Protein AF-A0A1Y2ZX49-F1 (afdb_monomer)

Nearest PDB structures (foldseek):
  2elh-assembly1_A  TM=6.042E-01  e=4.543E-01  Drosophila melanogaster
  5ydw-assembly1_A-2  TM=4.722E-01  e=4.212E+00  Salmonella enterica subsp. enterica serovar Typhimurium
  7dgl-assembly1_B  TM=1.764E-01  e=8.673E+00  Equus caballus

Radius of gyration: 41.73 Å; Cα contacts (8 Å, |Δi|>4): 62; chains: 1; bounding box: 63×35×125 Å

Secondary structure (DSSP, 8-state):
----------HH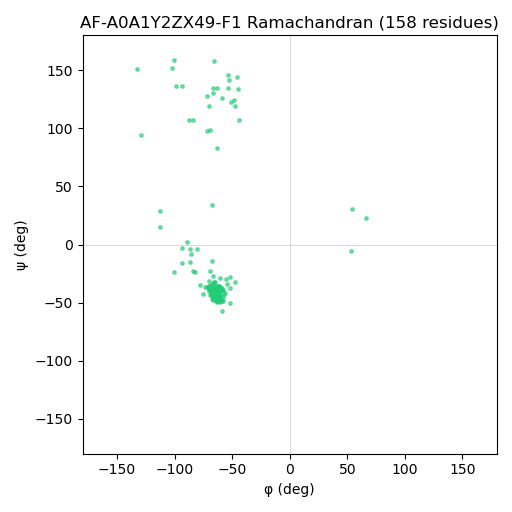HHHHHHHHHHHHS-HHHHHHHTT--HHHHHHHHHHHHSPPPP-TT---HHHHHHHHHHHHHHHHHHHHHHHHHHHHHHHHHHHHHHHTS-HHHHHHHHHHHTTTS-HHHHHHHTT--HHHHHHHHHHHHHHHHHHHHHHHHHHHHH--

Structure (mmCIF, N/CA/C/O backbone):
data_AF-A0A1Y2ZX49-F1
#
_entry.id   AF-A0A1Y2ZX49-F1
#
loop_
_atom_site.group_PDB
_atom_site.id
_atom_site.type_symbol
_atom_site.label_atom_id
_atom_site.label_alt_id
_atom_site.label_comp_id
_atom_site.label_asym_id
_atom_site.label_entity_id
_atom_site.label_seq_id
_atom_site.pdbx_PDB_ins_code
_atom_site.Cartn_x
_atom_site.Cartn_y
_atom_site.Cartn_z
_atom_site.occupancy
_atom_site.B_iso_or_equiv
_atom_site.auth_seq_id
_atom_site.auth_comp_id
_atom_site.auth_asym_id
_atom_site.auth_atom_id
_atom_site.pdbx_PDB_model_num
ATOM 1 N N . MET A 1 1 ? -30.122 0.545 70.720 1.00 32.94 1 MET A N 1
ATOM 2 C CA . MET A 1 1 ? -30.039 0.090 69.314 1.00 32.94 1 MET A CA 1
ATOM 3 C C . MET A 1 1 ? -28.767 -0.732 69.154 1.00 32.94 1 MET A C 1
ATOM 5 O O . MET A 1 1 ? -27.686 -0.174 69.273 1.00 32.94 1 MET A O 1
ATOM 9 N N . THR A 1 2 ? -28.864 -2.052 68.990 1.00 40.06 2 THR A N 1
ATOM 10 C CA . THR A 1 2 ? -27.692 -2.929 68.837 1.00 40.06 2 THR A CA 1
ATOM 11 C C . THR A 1 2 ? -27.241 -2.936 67.377 1.00 40.06 2 THR A C 1
ATOM 13 O O . THR A 1 2 ? -27.898 -3.506 66.507 1.00 40.06 2 THR A O 1
ATOM 16 N N . ILE A 1 3 ? -26.119 -2.273 67.089 1.00 47.00 3 ILE A N 1
ATOM 17 C CA . ILE A 1 3 ? -25.476 -2.317 65.772 1.00 47.00 3 ILE A CA 1
ATOM 18 C C . ILE A 1 3 ? -24.860 -3.711 65.630 1.00 47.00 3 ILE A C 1
ATOM 20 O O . ILE A 1 3 ? -23.795 -3.993 66.174 1.00 47.00 3 ILE A O 1
ATOM 24 N N . GLN A 1 4 ? -25.563 -4.624 64.958 1.00 54.53 4 GLN A N 1
ATOM 25 C CA . GLN A 1 4 ? -25.020 -5.949 64.688 1.00 54.53 4 GLN A CA 1
ATOM 26 C C . GLN A 1 4 ? -23.895 -5.853 63.657 1.00 54.53 4 GLN A C 1
ATOM 28 O O . GLN A 1 4 ? -24.111 -5.429 62.520 1.00 54.53 4 GLN A O 1
ATOM 33 N N . ALA A 1 5 ? -22.698 -6.265 64.073 1.00 52.62 5 ALA A N 1
ATOM 34 C CA . ALA A 1 5 ? -21.525 -6.365 63.222 1.00 52.62 5 ALA A CA 1
ATOM 35 C C . ALA A 1 5 ? -21.830 -7.209 61.973 1.00 52.62 5 ALA A C 1
ATOM 37 O O . ALA A 1 5 ? -22.450 -8.273 62.044 1.00 52.62 5 ALA A O 1
ATOM 38 N N . LYS A 1 6 ? -21.400 -6.716 60.808 1.00 60.12 6 LYS A N 1
ATOM 39 C CA . LYS A 1 6 ? -21.610 -7.371 59.516 1.00 60.12 6 LYS A CA 1
ATOM 40 C C . LYS A 1 6 ? -20.762 -8.644 59.456 1.00 60.12 6 LYS A C 1
ATOM 42 O O . LYS A 1 6 ? -19.566 -8.577 59.181 1.00 60.12 6 LYS A O 1
ATOM 47 N N . GLN A 1 7 ? -21.383 -9.791 59.721 1.00 68.38 7 GLN A N 1
ATOM 48 C CA . GLN A 1 7 ? -20.743 -11.100 59.596 1.00 68.38 7 GLN A CA 1
ATOM 49 C C . GLN A 1 7 ? -20.259 -11.306 58.153 1.00 68.38 7 GLN A C 1
ATOM 51 O O . GLN A 1 7 ? -21.013 -11.118 57.191 1.00 68.38 7 GLN A O 1
ATOM 56 N N . LYS A 1 8 ? -18.972 -11.633 57.994 1.00 72.56 8 LYS A N 1
ATOM 57 C CA . LYS A 1 8 ? -18.363 -11.924 56.692 1.00 72.56 8 LYS A CA 1
ATOM 58 C C . LYS A 1 8 ? -18.563 -13.406 56.386 1.00 72.56 8 LYS A C 1
ATOM 60 O O . LYS A 1 8 ? -17.905 -14.252 56.974 1.00 72.56 8 LYS A O 1
ATOM 65 N N . TYR A 1 9 ? -19.460 -13.700 55.452 1.00 79.69 9 TYR A N 1
ATOM 66 C CA . TYR A 1 9 ? -19.691 -15.055 54.947 1.00 79.69 9 TYR A CA 1
ATOM 67 C C . TYR A 1 9 ? -18.848 -15.312 53.692 1.00 79.69 9 TYR A C 1
ATOM 69 O O . TYR A 1 9 ? -18.796 -14.447 52.808 1.00 79.69 9 TYR A O 1
ATOM 77 N N . THR A 1 10 ? -18.220 -16.488 53.606 1.00 84.75 10 THR A N 1
ATOM 78 C CA . THR A 1 10 ? -17.461 -16.941 52.428 1.00 84.75 10 THR A CA 1
ATOM 79 C C . THR A 1 10 ? -18.385 -17.153 51.223 1.00 84.75 10 THR A C 1
ATOM 81 O O . THR A 1 10 ? -19.599 -17.301 51.375 1.00 84.75 10 THR A O 1
ATOM 84 N N . ALA A 1 11 ? -17.828 -17.120 50.009 1.00 80.94 11 ALA A N 1
ATOM 85 C CA . ALA A 1 11 ? -18.605 -17.305 48.780 1.00 80.94 11 ALA A CA 1
ATOM 86 C C . ALA A 1 11 ? -19.234 -18.708 48.708 1.00 80.94 11 ALA A C 1
ATOM 88 O O . ALA A 1 11 ? -20.435 -18.821 48.478 1.00 80.94 11 ALA A O 1
ATOM 89 N N . GLU A 1 12 ? -18.455 -19.743 49.031 1.00 81.19 12 GLU A N 1
ATOM 90 C CA . GLU A 1 12 ? -18.907 -21.142 49.075 1.00 81.19 12 GLU A CA 1
ATOM 91 C C . GLU A 1 12 ? -20.067 -21.349 50.058 1.00 81.19 12 GLU A C 1
ATOM 93 O O . GLU A 1 12 ? -21.032 -22.056 49.772 1.00 81.19 12 GLU A O 1
ATOM 98 N N . PHE A 1 13 ? -20.022 -20.685 51.218 1.00 83.44 13 PHE A N 1
ATOM 99 C CA . PHE A 1 13 ? -21.092 -20.778 52.207 1.00 83.44 13 PHE A CA 1
ATOM 100 C C . PHE A 1 13 ? -22.402 -20.161 51.703 1.00 83.44 13 PHE A C 1
ATOM 102 O O . PHE A 1 13 ? -23.474 -20.714 51.940 1.00 83.44 13 PHE A O 1
ATOM 109 N N . LYS A 1 14 ? -22.331 -19.033 50.984 1.00 84.56 14 LYS A N 1
ATOM 110 C CA . LYS A 1 14 ? -23.516 -18.393 50.391 1.00 84.56 14 LYS A CA 1
ATOM 111 C C . LYS A 1 14 ? -24.147 -19.273 49.319 1.00 84.56 14 LYS A C 1
ATOM 113 O O . LYS A 1 14 ? -25.364 -19.414 49.308 1.00 84.56 14 LYS A O 1
ATOM 118 N N . GLU A 1 15 ? -23.332 -19.879 48.461 1.00 83.25 15 GLU A N 1
ATOM 119 C CA . GLU A 1 15 ? -23.802 -20.769 47.399 1.00 83.25 15 GLU A CA 1
ATOM 120 C C . GLU A 1 15 ? -24.477 -22.023 47.969 1.00 83.25 15 GLU A C 1
ATOM 122 O O . GLU A 1 15 ? -25.614 -22.332 47.610 1.00 83.25 15 GLU A O 1
ATOM 127 N N . ASN A 1 16 ? -23.844 -22.675 48.948 1.00 84.56 16 ASN A N 1
ATOM 128 C CA . ASN A 1 16 ? -24.422 -23.829 49.636 1.00 84.56 16 ASN A CA 1
ATOM 129 C C . ASN A 1 16 ? -25.722 -23.478 50.379 1.00 84.56 16 ASN A C 1
ATOM 131 O O . ASN A 1 16 ? -26.685 -24.246 50.343 1.00 84.56 16 ASN A O 1
ATOM 135 N N . ALA A 1 17 ? -25.783 -22.309 51.024 1.00 85.50 17 ALA A N 1
ATOM 136 C CA . ALA A 1 17 ? -26.986 -21.842 51.708 1.00 85.50 17 ALA A CA 1
ATOM 137 C C . ALA A 1 17 ? -28.143 -21.570 50.731 1.00 85.50 17 ALA A C 1
ATOM 139 O O . ALA A 1 17 ? -29.280 -21.948 51.011 1.00 85.50 17 ALA A O 1
ATOM 140 N N . VAL A 1 18 ? -27.862 -20.958 49.574 1.00 84.75 18 VAL A N 1
ATOM 141 C CA . VAL A 1 18 ? -28.858 -20.712 48.517 1.00 84.75 18 VAL A CA 1
ATOM 142 C C . VAL A 1 18 ? -29.342 -22.023 47.897 1.00 84.75 18 VAL A C 1
ATOM 144 O O . VAL A 1 18 ? -30.547 -22.201 47.728 1.00 84.75 18 VAL A O 1
ATOM 147 N N . LYS A 1 19 ? -28.437 -22.968 47.616 1.00 86.19 19 LYS A N 1
ATOM 148 C CA . LYS A 1 19 ? -28.793 -24.292 47.088 1.00 86.19 19 LYS A CA 1
ATOM 149 C C . LYS A 1 19 ? -29.744 -25.030 48.032 1.00 86.19 19 LYS A C 1
ATOM 151 O O . LYS A 1 19 ? -30.815 -25.462 47.616 1.00 86.19 19 LYS A O 1
ATOM 156 N N . ARG A 1 20 ? -29.407 -25.072 49.324 1.00 84.06 20 ARG A N 1
ATOM 157 C CA . ARG A 1 20 ? -30.238 -25.713 50.351 1.00 84.06 20 ARG A CA 1
ATOM 158 C C . ARG A 1 20 ? -31.585 -25.010 50.551 1.00 84.06 20 ARG A C 1
ATOM 160 O O . ARG A 1 20 ? -32.572 -25.675 50.845 1.00 84.06 20 ARG A O 1
ATOM 167 N N . ALA A 1 21 ? -31.642 -23.688 50.378 1.00 84.69 21 ALA A N 1
ATOM 168 C CA . ALA A 1 21 ? -32.892 -22.928 50.434 1.00 84.69 21 ALA A CA 1
ATOM 169 C C . ALA A 1 21 ? -33.814 -23.212 49.233 1.00 84.69 21 ALA A C 1
ATOM 171 O O . ALA A 1 21 ? -35.030 -23.268 49.404 1.00 84.69 21 ALA A O 1
ATOM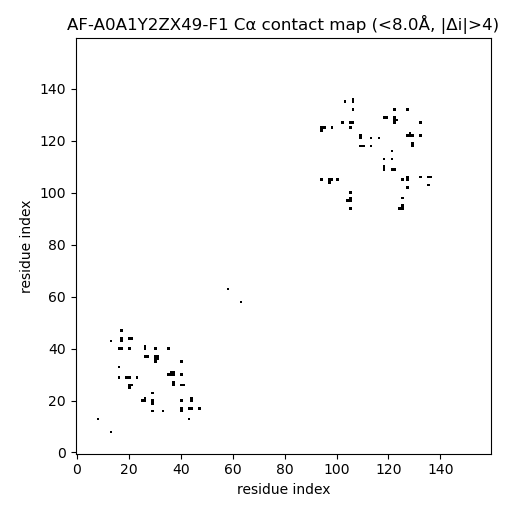 172 N N . ASN A 1 22 ? -33.247 -23.426 48.040 1.00 81.69 22 ASN A N 1
ATOM 173 C CA . ASN A 1 22 ? -34.008 -23.835 46.857 1.00 81.69 22 ASN A CA 1
ATOM 174 C C . ASN A 1 22 ? -34.538 -25.273 46.986 1.00 81.69 22 ASN A C 1
ATOM 176 O O . ASN A 1 22 ? -35.667 -25.543 46.591 1.00 81.69 22 ASN A O 1
ATOM 180 N N . GLU A 1 23 ? -33.758 -26.183 47.575 1.00 82.69 23 GLU A N 1
ATOM 181 C CA . GLU A 1 23 ? -34.168 -27.575 47.815 1.00 82.69 23 GLU A CA 1
ATOM 182 C C . GLU A 1 23 ? -35.262 -27.694 48.892 1.00 82.69 23 GLU A C 1
ATOM 184 O O . GLU A 1 23 ? -36.168 -28.517 48.775 1.00 82.69 23 GLU A O 1
ATOM 189 N N . SER A 1 24 ? -35.211 -26.869 49.944 1.00 75.94 24 SER A N 1
ATOM 190 C CA . SER A 1 24 ? -36.115 -26.985 51.096 1.00 75.94 24 SER A CA 1
ATOM 191 C C . SER A 1 24 ? -37.462 -26.270 50.931 1.00 75.94 24 SER A C 1
ATOM 193 O O . SER A 1 24 ? -38.322 -26.416 51.802 1.00 75.94 24 SER A O 1
ATOM 195 N N . SER A 1 25 ? -37.652 -25.474 49.867 1.00 72.44 25 SER A N 1
ATOM 196 C CA . SER A 1 25 ? -38.820 -24.600 49.604 1.00 72.44 25 SER A CA 1
ATOM 197 C C . SER A 1 25 ? -39.197 -23.610 50.728 1.00 72.44 25 SER A C 1
ATOM 199 O O . SER A 1 25 ? -40.079 -22.773 50.544 1.00 72.44 25 SER A O 1
ATOM 201 N N . ASN A 1 26 ? -38.543 -23.664 51.894 1.00 80.44 26 ASN A N 1
ATOM 202 C CA . ASN A 1 26 ? -38.836 -22.859 53.074 1.00 80.44 26 ASN A CA 1
ATOM 203 C C . ASN A 1 26 ? -37.559 -22.180 53.587 1.00 80.44 26 ASN A C 1
ATOM 205 O O . ASN A 1 26 ? -36.800 -22.720 54.399 1.00 80.44 26 ASN A O 1
ATOM 209 N N . VAL A 1 27 ? -37.371 -20.943 53.130 1.00 81.00 27 VAL A N 1
ATOM 210 C CA . VAL A 1 27 ? -36.215 -20.092 53.441 1.00 81.00 27 VAL A CA 1
ATOM 211 C C . VAL A 1 27 ? -36.092 -19.820 54.947 1.00 81.00 27 VAL A C 1
ATOM 213 O O . VAL A 1 27 ? -34.985 -19.825 55.482 1.00 81.00 27 VAL A O 1
ATOM 216 N N . ALA A 1 28 ? -37.211 -19.660 55.661 1.00 79.44 28 ALA A N 1
ATOM 217 C CA . ALA A 1 28 ? -37.224 -19.385 57.098 1.00 79.44 28 ALA A CA 1
ATOM 218 C C . ALA A 1 28 ? -36.666 -20.555 57.921 1.00 79.44 28 A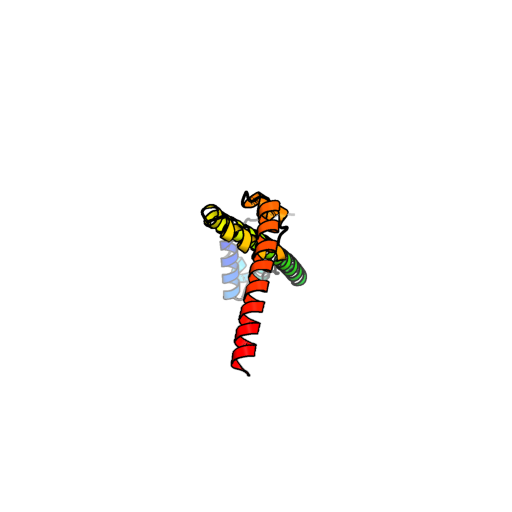LA A C 1
ATOM 220 O O . ALA A 1 28 ? -35.893 -20.358 58.863 1.00 79.44 28 ALA A O 1
ATOM 221 N N . LYS A 1 29 ? -37.033 -21.788 57.552 1.00 81.06 29 LYS A N 1
ATOM 222 C CA . LYS A 1 29 ? -36.550 -23.002 58.222 1.00 81.06 29 LYS A CA 1
ATOM 223 C C . LYS A 1 29 ? -35.053 -23.201 57.983 1.00 81.06 29 LYS A C 1
ATOM 225 O O . LYS A 1 29 ? -34.305 -23.393 58.938 1.00 81.06 29 LYS A O 1
ATOM 230 N N . THR A 1 30 ? -34.603 -23.065 56.736 1.00 82.19 30 THR A N 1
ATOM 231 C CA . THR A 1 30 ? -33.182 -23.197 56.381 1.00 82.19 30 THR A CA 1
ATOM 232 C C . THR A 1 30 ? -32.320 -22.102 57.010 1.00 82.19 30 THR A C 1
ATOM 234 O O . THR A 1 30 ? -31.214 -22.386 57.463 1.00 82.19 30 THR A O 1
ATOM 237 N N . ALA A 1 31 ? -32.826 -20.872 57.129 1.00 83.75 31 ALA A N 1
ATOM 238 C CA . ALA A 1 31 ? -32.122 -19.798 57.825 1.00 83.75 31 ALA A CA 1
ATOM 239 C C . ALA A 1 31 ? -31.898 -20.122 59.313 1.00 83.75 31 ALA A C 1
ATOM 241 O O . ALA A 1 31 ? -30.792 -19.930 59.817 1.00 83.75 31 ALA A O 1
ATOM 242 N N . ARG A 1 32 ? -32.908 -20.682 59.998 1.00 82.94 32 ARG A N 1
ATOM 243 C CA . ARG A 1 32 ? -32.789 -21.111 61.404 1.00 82.94 32 ARG A CA 1
ATOM 244 C C . ARG A 1 32 ? -31.810 -22.270 61.580 1.00 82.94 32 ARG A C 1
ATOM 246 O O . ARG A 1 32 ? -31.000 -22.218 62.497 1.00 82.94 32 ARG A O 1
ATOM 253 N N . GLU A 1 33 ? -31.848 -23.269 60.698 1.00 82.25 33 GLU A N 1
ATOM 254 C CA . GLU A 1 33 ? -30.907 -24.403 60.721 1.00 82.25 33 GLU A CA 1
ATOM 255 C C . GLU A 1 33 ? -29.451 -2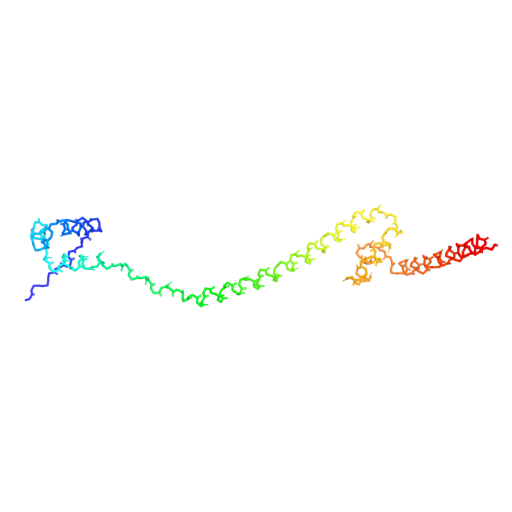3.961 60.522 1.00 82.25 33 GLU A C 1
ATOM 257 O O . GLU A 1 33 ? -28.545 -24.515 61.136 1.00 82.25 33 GLU A O 1
ATOM 262 N N . LEU A 1 34 ? -29.223 -22.945 59.686 1.00 81.81 34 LEU A N 1
ATOM 263 C CA . LEU A 1 34 ? -27.893 -22.395 59.412 1.00 81.81 34 LEU A CA 1
ATOM 264 C C . LEU A 1 34 ? -27.466 -21.302 60.410 1.00 81.81 34 LEU A C 1
ATOM 266 O O . LEU A 1 34 ? -26.352 -20.789 60.309 1.00 81.81 34 LEU A O 1
ATOM 270 N N . GLY A 1 35 ? -28.337 -20.909 61.347 1.00 81.00 35 GLY A N 1
ATOM 271 C CA . GLY A 1 35 ? -28.077 -19.821 62.298 1.00 81.00 35 GLY A CA 1
ATOM 272 C C . GLY A 1 35 ? -27.961 -18.433 61.650 1.00 81.00 35 GLY A C 1
ATOM 273 O O . GLY A 1 35 ? -27.339 -17.531 62.212 1.00 81.00 35 GLY A O 1
ATOM 274 N N . ILE A 1 36 ? -28.531 -18.245 60.456 1.00 83.56 36 ILE A N 1
ATOM 275 C CA . ILE A 1 36 ? -28.490 -16.990 59.694 1.00 83.56 36 ILE A CA 1
ATOM 276 C C . ILE A 1 36 ? -29.833 -16.271 59.845 1.00 83.56 36 ILE A C 1
ATOM 278 O O . ILE A 1 36 ? -30.887 -16.882 60.008 1.00 83.56 36 ILE A O 1
ATOM 282 N N . LYS A 1 37 ? -29.823 -14.942 59.745 1.00 83.44 37 LYS A N 1
ATOM 283 C CA . LYS A 1 37 ? -31.064 -14.174 59.622 1.00 83.44 37 LYS A CA 1
ATOM 284 C C . LYS A 1 37 ? -31.806 -14.523 58.336 1.00 83.44 37 LYS A C 1
ATOM 286 O O . LYS A 1 37 ? -31.224 -14.470 57.254 1.00 83.44 37 LYS A O 1
ATOM 291 N N . GLU A 1 38 ? -33.112 -14.729 58.453 1.00 82.69 38 GLU A N 1
ATOM 292 C CA . GLU A 1 38 ? -34.009 -15.001 57.326 1.00 82.69 38 GLU A CA 1
ATOM 293 C C . GLU A 1 38 ? -33.864 -13.959 56.206 1.00 82.69 38 GLU A C 1
ATOM 295 O O . GLU A 1 38 ? -33.537 -14.319 55.081 1.00 82.69 38 GLU A O 1
ATOM 300 N N . ASN A 1 39 ? -33.926 -12.662 56.537 1.00 82.06 39 ASN A N 1
ATOM 301 C CA . ASN A 1 39 ? -33.773 -11.566 55.567 1.00 82.06 39 ASN A CA 1
ATOM 302 C C . ASN A 1 39 ? -32.463 -11.621 54.759 1.00 82.06 39 ASN A C 1
ATOM 304 O O . ASN A 1 39 ? -32.407 -11.146 53.625 1.00 82.06 39 ASN A O 1
ATOM 308 N N . THR A 1 40 ? -31.389 -12.167 55.335 1.00 83.81 40 THR A N 1
ATOM 309 C CA . THR A 1 40 ? -30.099 -12.303 54.653 1.00 83.81 40 THR A CA 1
ATOM 310 C C . THR A 1 40 ? -30.134 -13.442 53.641 1.00 83.81 40 THR A C 1
ATOM 312 O O . THR A 1 40 ? -29.672 -13.254 52.516 1.00 83.81 40 THR A O 1
ATOM 315 N N . LEU A 1 41 ? -30.726 -14.581 54.012 1.00 84.44 41 LEU A N 1
ATOM 316 C CA . LEU A 1 41 ? -30.868 -15.725 53.117 1.00 84.44 41 LEU A CA 1
ATOM 317 C C . LEU A 1 41 ? -31.825 -15.408 51.961 1.00 84.44 41 LEU A C 1
ATOM 319 O O . LEU A 1 41 ? -31.488 -15.676 50.812 1.00 84.44 41 LEU A O 1
ATOM 323 N N . THR A 1 42 ? -32.951 -14.739 52.229 1.00 83.12 42 THR A N 1
ATOM 324 C CA . THR A 1 42 ? -33.897 -14.304 51.187 1.00 83.12 42 THR A CA 1
ATOM 325 C C . THR A 1 42 ? -33.238 -13.349 50.188 1.00 83.12 42 THR A C 1
ATOM 327 O O . THR A 1 42 ? -33.437 -13.474 48.981 1.00 83.12 42 THR A O 1
ATOM 330 N N . ASN A 1 43 ? -32.391 -12.428 50.664 1.00 84.31 43 ASN A N 1
ATOM 331 C CA . ASN A 1 43 ? -31.635 -11.525 49.794 1.00 84.31 43 ASN A CA 1
ATOM 332 C C . ASN A 1 43 ? -30.591 -12.273 48.945 1.00 84.31 43 ASN A C 1
ATOM 334 O O . ASN A 1 43 ? -30.394 -11.931 47.782 1.00 84.31 43 ASN A O 1
ATOM 338 N N . TRP A 1 44 ? -29.933 -13.304 49.485 1.00 87.94 44 TRP A N 1
ATOM 339 C CA . TRP A 1 44 ? -29.024 -14.137 48.692 1.00 87.94 44 TRP A CA 1
ATOM 340 C C . TRP A 1 44 ? -29.777 -14.937 47.636 1.00 87.94 44 TRP A C 1
ATOM 342 O O . TRP A 1 44 ? -29.406 -14.868 46.472 1.00 87.94 44 TRP A O 1
ATOM 352 N N . VAL A 1 45 ? -30.879 -15.601 47.987 1.00 84.38 45 VAL A N 1
ATOM 353 C CA . VAL A 1 45 ? -31.715 -16.318 47.009 1.00 84.38 45 VAL A CA 1
ATOM 354 C C . VAL A 1 45 ? -32.177 -15.371 45.899 1.00 84.38 45 VAL A C 1
ATOM 356 O O . VAL A 1 45 ? -32.090 -15.710 44.724 1.00 84.38 45 VAL A O 1
ATOM 359 N N . TYR A 1 46 ? -32.574 -14.141 46.229 1.00 82.56 46 TYR A N 1
ATOM 360 C CA . TYR A 1 46 ? -32.943 -13.130 45.236 1.00 82.56 46 TYR A CA 1
ATOM 361 C C . TYR A 1 46 ? -31.774 -12.677 44.338 1.00 82.56 46 TYR A C 1
ATOM 363 O O . TYR A 1 46 ? -31.956 -12.463 43.141 1.00 82.56 46 TYR A O 1
ATOM 371 N N . GLN A 1 47 ? -30.566 -12.538 44.889 1.00 79.88 47 GLN A N 1
ATOM 372 C CA . GLN A 1 47 ? -29.379 -12.162 44.112 1.00 79.88 47 GLN A CA 1
ATOM 373 C C . GLN A 1 47 ? -28.875 -13.284 43.205 1.00 79.88 47 GLN A C 1
ATOM 375 O O . GLN A 1 47 ? -28.431 -12.995 42.101 1.00 79.88 47 GLN A O 1
ATOM 380 N N . TYR A 1 48 ? -28.961 -14.536 43.655 1.00 76.38 48 TYR A N 1
ATOM 381 C CA . TYR A 1 48 ? -28.536 -15.709 42.889 1.00 76.38 48 TYR A CA 1
ATOM 382 C C . TYR A 1 48 ? -29.614 -16.213 41.911 1.00 76.38 48 TYR A C 1
ATOM 384 O O . TYR A 1 48 ? -29.279 -16.880 40.940 1.00 76.38 48 TYR A O 1
ATOM 392 N N . SER A 1 49 ? -30.898 -15.903 42.138 1.00 71.00 49 SER A N 1
ATOM 393 C CA . SER A 1 49 ? -31.995 -16.218 41.200 1.00 71.00 49 SER A CA 1
ATOM 394 C C . SER A 1 49 ? -32.142 -15.196 40.078 1.00 71.00 49 SER A C 1
ATOM 396 O O . SER A 1 49 ? -32.660 -15.520 39.010 1.00 71.00 49 SER A O 1
ATOM 398 N N . ARG A 1 50 ? -31.681 -13.956 40.285 1.00 69.19 50 ARG A N 1
ATOM 399 C CA . ARG A 1 50 ? -31.537 -13.017 39.177 1.00 69.19 50 ARG A CA 1
ATOM 400 C C . ARG A 1 50 ? -30.353 -13.469 38.324 1.00 69.19 50 ARG A C 1
ATOM 402 O O . ARG A 1 50 ? -29.263 -13.619 38.876 1.00 69.19 50 ARG A O 1
ATOM 409 N N . PRO A 1 51 ? -30.518 -13.633 36.997 1.00 57.62 51 PRO A N 1
ATOM 410 C CA . PRO A 1 51 ? -29.357 -13.754 36.131 1.00 57.62 51 PRO A CA 1
ATOM 411 C C . PRO A 1 51 ? -28.451 -12.550 36.417 1.00 57.62 51 PRO A C 1
ATOM 413 O O . PRO A 1 51 ? -28.987 -11.456 36.668 1.00 57.62 51 PRO A O 1
ATOM 416 N N . PRO A 1 52 ? -27.114 -12.725 36.423 1.00 58.38 52 PRO A N 1
ATOM 417 C CA . PRO A 1 52 ? -26.209 -11.595 36.518 1.00 58.38 52 PRO A CA 1
ATOM 418 C C . PRO A 1 52 ? -26.714 -10.585 35.499 1.00 58.38 52 PRO A C 1
ATOM 420 O O . PRO A 1 52 ? -26.847 -10.922 34.320 1.00 58.38 52 PRO A O 1
ATOM 423 N N . LYS A 1 53 ? -27.104 -9.384 35.953 1.00 54.31 53 LYS A N 1
ATOM 424 C CA . LYS A 1 53 ? -27.344 -8.296 35.005 1.00 54.31 53 LYS A CA 1
ATOM 425 C C . LYS A 1 53 ? -26.111 -8.311 34.112 1.00 54.31 53 LYS A C 1
ATOM 427 O O . LYS A 1 53 ? -25.022 -8.283 34.696 1.00 54.31 53 LYS A O 1
ATOM 432 N N . PRO A 1 54 ? -26.254 -8.427 32.776 1.00 51.84 54 PRO A N 1
ATOM 433 C CA . PRO A 1 54 ? -25.098 -8.293 31.920 1.00 51.84 54 PRO A CA 1
ATOM 434 C C . PRO A 1 54 ? -24.471 -6.992 32.369 1.00 51.84 54 PRO A C 1
ATOM 436 O O . PRO A 1 54 ? -25.164 -5.973 32.521 1.00 51.84 54 PRO A O 1
ATOM 439 N N . ASP A 1 55 ? -23.212 -7.104 32.771 1.00 50.16 55 ASP A N 1
ATOM 440 C CA . ASP A 1 55 ? -22.453 -5.977 33.251 1.00 50.16 55 ASP A CA 1
ATOM 441 C C . ASP A 1 55 ? -22.704 -4.837 32.265 1.00 50.16 55 ASP A C 1
ATOM 443 O O . ASP A 1 55 ? -22.879 -5.075 31.062 1.00 50.16 55 ASP A O 1
ATOM 447 N N . LYS A 1 56 ? -22.776 -3.597 32.739 1.00 48.28 56 LYS A N 1
ATOM 448 C CA . LYS A 1 56 ? -23.001 -2.419 31.879 1.00 48.28 56 LYS A CA 1
ATOM 449 C C . LYS A 1 56 ? -21.801 -2.140 30.946 1.00 48.28 56 LYS A C 1
ATOM 451 O O . LYS A 1 56 ? -21.481 -0.996 30.658 1.00 48.28 56 LYS A O 1
ATOM 456 N N . ALA A 1 57 ? -21.140 -3.197 30.497 1.00 48.41 57 ALA A N 1
ATOM 457 C CA . ALA A 1 57 ? -20.199 -3.327 29.412 1.00 48.41 57 ALA A CA 1
ATOM 458 C C . ALA A 1 57 ? -20.790 -4.196 28.282 1.00 48.41 57 ALA A C 1
ATOM 460 O O . ALA A 1 57 ? -20.042 -4.807 27.519 1.00 48.41 57 ALA A O 1
ATOM 461 N N . VAL A 1 58 ? -22.120 -4.220 28.112 1.00 50.56 58 VAL A N 1
ATOM 462 C CA . VAL A 1 58 ? -22.682 -4.354 26.761 1.00 50.56 58 VAL A CA 1
ATOM 463 C C . VAL A 1 58 ? -22.223 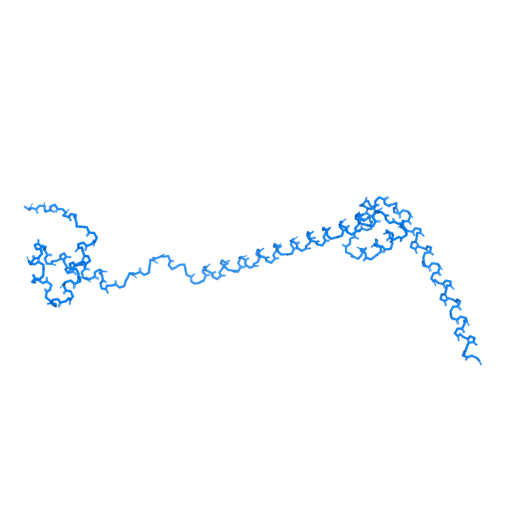-3.107 26.016 1.00 50.56 58 VAL A C 1
ATOM 465 O O . VAL A 1 58 ? -22.904 -2.087 25.989 1.00 50.56 58 VAL A O 1
ATOM 468 N N . ARG A 1 59 ? -20.992 -3.176 25.496 1.00 51.47 59 ARG A N 1
ATOM 469 C CA . ARG A 1 59 ? -20.556 -2.404 24.343 1.00 51.47 59 ARG A CA 1
ATOM 470 C C . ARG A 1 59 ? -21.710 -2.522 23.366 1.00 51.47 59 ARG A C 1
ATOM 472 O O . ARG A 1 59 ? -21.986 -3.624 22.898 1.00 51.47 59 ARG A O 1
ATOM 479 N N . THR A 1 60 ? -22.460 -1.438 23.203 1.00 58.44 60 THR A N 1
ATOM 480 C CA . THR A 1 60 ? -23.583 -1.371 22.276 1.00 58.44 60 THR A CA 1
ATOM 481 C C . THR A 1 60 ? -23.117 -2.004 20.971 1.00 58.44 60 THR A C 1
ATOM 483 O O . THR A 1 60 ? -22.000 -1.725 20.543 1.00 58.44 60 THR A O 1
ATOM 486 N N . ASP A 1 61 ? -23.915 -2.885 20.377 1.00 58.69 61 ASP A N 1
ATOM 487 C CA . ASP A 1 61 ? -23.579 -3.587 19.130 1.00 58.69 61 ASP A CA 1
ATOM 488 C C . ASP A 1 61 ? -23.037 -2.614 18.055 1.00 58.69 61 ASP A C 1
ATOM 490 O O . ASP A 1 61 ? -22.086 -2.898 17.335 1.00 58.69 61 ASP A O 1
ATOM 494 N N . GLU A 1 62 ? -23.541 -1.380 18.075 1.00 60.06 62 GLU A N 1
ATOM 495 C CA . GLU A 1 62 ? -23.089 -0.220 17.302 1.00 60.06 62 GLU A CA 1
ATOM 496 C C . GLU A 1 62 ? -21.599 0.148 17.504 1.00 60.06 62 GLU A C 1
ATOM 498 O O . GLU A 1 62 ? -20.873 0.375 16.539 1.00 60.06 62 GLU A O 1
ATOM 503 N N . HIS A 1 63 ? -21.098 0.116 18.742 1.00 64.00 63 HIS A N 1
ATOM 504 C CA . HIS A 1 63 ? -19.695 0.386 19.080 1.00 64.00 63 HIS A CA 1
ATOM 505 C C . HIS A 1 63 ? -18.759 -0.728 18.583 1.00 64.00 63 HIS A C 1
ATOM 507 O O . HIS A 1 63 ? -17.637 -0.458 18.154 1.00 64.00 63 HIS A O 1
ATOM 513 N N . LEU A 1 64 ? -19.230 -1.981 18.599 1.00 69.75 64 LEU A N 1
ATOM 514 C CA . LEU A 1 64 ? -18.505 -3.119 18.027 1.00 69.75 64 LEU A CA 1
ATOM 515 C C . LEU A 1 64 ? -18.481 -3.044 16.494 1.00 69.75 64 LEU A C 1
ATOM 517 O O . LEU A 1 64 ? -17.446 -3.311 15.886 1.00 69.75 64 LEU A O 1
ATOM 521 N N . TYR A 1 65 ? -19.580 -2.629 15.861 1.00 73.56 65 TYR A N 1
ATOM 522 C CA . TYR A 1 65 ? -19.639 -2.400 14.415 1.00 73.56 65 TYR A CA 1
ATOM 523 C C . TYR A 1 65 ? -18.696 -1.283 13.956 1.00 73.56 65 TYR A C 1
ATOM 525 O O . TYR A 1 65 ? -17.999 -1.442 12.949 1.00 73.56 65 TYR A O 1
ATOM 533 N N . ASP A 1 66 ? -18.626 -0.180 14.700 1.00 76.62 66 ASP A N 1
ATOM 534 C CA . ASP A 1 66 ? -17.712 0.924 14.407 1.00 76.62 66 ASP A CA 1
ATOM 535 C C . ASP A 1 66 ? -16.244 0.526 14.587 1.00 76.62 66 ASP A C 1
ATOM 537 O O . ASP A 1 66 ? -15.403 0.853 13.741 1.00 76.62 66 ASP A O 1
ATOM 541 N N . GLU A 1 67 ? -15.926 -0.234 15.637 1.00 79.00 67 GLU A N 1
ATOM 542 C CA . GLU A 1 67 ? -14.596 -0.818 15.827 1.00 79.00 67 GLU A CA 1
ATOM 543 C C . GLU A 1 67 ? -14.244 -1.768 14.677 1.00 79.00 67 GLU A C 1
ATOM 545 O O . GLU A 1 67 ? -13.183 -1.622 14.069 1.00 79.00 67 GLU A O 1
ATOM 550 N N . LEU A 1 68 ? -15.150 -2.671 14.290 1.00 82.25 68 LEU A N 1
ATOM 551 C CA . LEU A 1 68 ? -14.953 -3.583 13.160 1.00 82.25 68 LEU A CA 1
ATOM 552 C C . LEU A 1 68 ? -14.748 -2.841 11.837 1.00 82.25 68 LEU A C 1
ATOM 554 O O . LEU A 1 68 ? -13.923 -3.251 11.019 1.00 82.25 68 LEU A O 1
ATOM 558 N N . LYS A 1 69 ? -15.472 -1.743 11.606 1.00 81.88 69 LYS A N 1
ATOM 559 C CA . LYS A 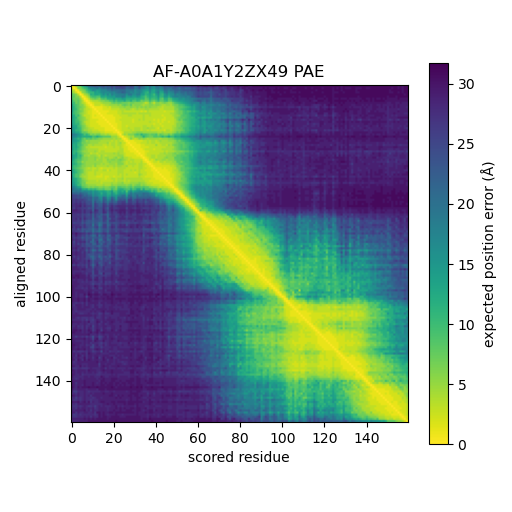1 69 ? -15.321 -0.917 10.403 1.00 81.88 69 LYS A CA 1
ATOM 560 C C . LYS A 1 69 ? -13.963 -0.216 10.370 1.00 81.88 69 LYS A C 1
ATOM 562 O O . LYS A 1 69 ? -13.322 -0.195 9.317 1.00 81.88 69 LYS A O 1
ATOM 567 N N . ARG A 1 70 ? -13.504 0.320 11.506 1.00 80.75 70 ARG A N 1
ATOM 568 C CA . ARG A 1 70 ? -12.166 0.922 11.641 1.00 80.75 70 ARG A CA 1
ATOM 569 C C . ARG A 1 70 ? -11.067 -0.117 11.419 1.00 80.75 70 ARG A C 1
ATOM 571 O O . ARG A 1 70 ? -10.220 0.083 10.555 1.00 80.75 70 ARG A O 1
ATOM 578 N N . LEU A 1 71 ? -11.163 -1.265 12.089 1.00 84.12 71 LEU A N 1
ATOM 579 C CA . LEU A 1 71 ? -10.230 -2.386 11.947 1.00 84.12 71 LEU A CA 1
ATOM 580 C C . LEU A 1 71 ? -10.147 -2.895 10.504 1.00 84.12 71 LEU A C 1
ATOM 582 O O . LEU A 1 71 ? -9.050 -3.077 9.987 1.00 84.12 71 LEU A O 1
ATOM 586 N N . LYS A 1 72 ? -11.278 -3.066 9.809 1.00 83.94 72 LYS A N 1
ATOM 587 C CA . LYS A 1 72 ? -11.282 -3.468 8.391 1.00 83.94 72 LYS A CA 1
ATOM 588 C C . LYS A 1 72 ? -10.581 -2.449 7.494 1.00 83.94 72 LYS A C 1
ATOM 590 O O . LYS A 1 72 ? -9.862 -2.843 6.580 1.00 83.94 72 LYS A O 1
ATOM 595 N N . LYS A 1 73 ? -10.769 -1.152 7.755 1.00 82.62 73 LYS A N 1
ATOM 596 C CA . LYS A 1 73 ? -10.099 -0.083 7.004 1.00 82.62 73 LYS A CA 1
ATOM 597 C C . LYS A 1 73 ? -8.588 -0.097 7.236 1.00 82.62 73 LYS A C 1
ATOM 599 O O . LYS A 1 73 ? -7.826 0.034 6.282 1.00 82.62 73 LYS A O 1
ATOM 604 N N . ASP A 1 74 ? -8.160 -0.296 8.478 1.00 79.69 74 ASP A N 1
ATOM 605 C CA . ASP A 1 74 ? -6.740 -0.379 8.814 1.00 79.69 74 ASP A CA 1
ATOM 606 C C . ASP A 1 74 ? -6.090 -1.633 8.218 1.00 79.69 74 ASP A C 1
ATOM 608 O O . ASP A 1 74 ? -4.994 -1.544 7.673 1.00 79.69 74 ASP A O 1
ATOM 612 N N . VAL A 1 75 ? -6.781 -2.778 8.231 1.00 87.69 75 VAL A N 1
ATOM 613 C CA . VAL A 1 75 ? -6.318 -4.008 7.569 1.00 87.69 75 VAL A CA 1
ATOM 614 C C . VAL A 1 75 ? -6.201 -3.816 6.059 1.00 87.69 75 VAL A C 1
ATOM 616 O O . VAL A 1 75 ? -5.205 -4.244 5.483 1.00 87.69 75 VAL A O 1
ATOM 619 N N . ALA A 1 76 ? -7.165 -3.153 5.413 1.00 76.50 76 ALA A N 1
ATOM 620 C CA . ALA A 1 76 ? -7.086 -2.854 3.984 1.00 76.50 76 ALA A CA 1
ATOM 621 C C . ALA A 1 76 ? -5.865 -1.976 3.661 1.00 76.50 76 ALA A C 1
ATOM 623 O O . ALA A 1 76 ? -5.050 -2.361 2.827 1.00 76.50 76 ALA A O 1
ATOM 624 N N . ARG A 1 77 ? -5.665 -0.876 4.403 1.00 78.25 77 ARG A N 1
ATOM 625 C CA . ARG A 1 77 ? -4.490 -0.002 4.248 1.00 78.25 77 ARG A CA 1
ATOM 626 C C . ARG A 1 77 ? -3.178 -0.758 4.467 1.00 78.25 77 ARG A C 1
ATOM 628 O O . ARG A 1 77 ? -2.267 -0.654 3.657 1.00 78.25 77 ARG A O 1
ATOM 635 N N . LEU A 1 78 ? -3.076 -1.544 5.539 1.00 78.44 78 LEU A N 1
ATOM 636 C CA . LEU A 1 78 ? -1.867 -2.320 5.836 1.00 78.44 78 LEU A CA 1
ATOM 637 C C . LEU A 1 78 ? -1.606 -3.403 4.785 1.00 78.44 78 LEU A C 1
ATOM 639 O O . LEU A 1 78 ? -0.452 -3.705 4.492 1.00 78.44 78 LEU A O 1
ATOM 643 N N . THR A 1 79 ? -2.657 -3.976 4.197 1.00 76.50 79 THR A N 1
ATOM 644 C CA . THR A 1 79 ? -2.529 -4.941 3.098 1.00 76.50 79 THR A CA 1
ATOM 645 C C . THR A 1 79 ? -2.018 -4.251 1.839 1.00 76.50 79 THR A C 1
ATOM 647 O O . THR A 1 79 ? -1.097 -4.760 1.208 1.00 76.50 79 THR A O 1
ATOM 650 N N . GLU A 1 80 ? -2.529 -3.061 1.515 1.00 71.25 80 GLU A N 1
ATOM 651 C CA . GLU A 1 80 ? -2.025 -2.245 0.406 1.00 71.25 80 GLU A CA 1
ATOM 652 C C . GLU A 1 80 ? -0.557 -1.859 0.614 1.00 71.25 80 GLU A C 1
ATOM 654 O O . GLU A 1 80 ? 0.259 -2.059 -0.283 1.00 71.25 80 GLU A O 1
ATOM 659 N N . GLU A 1 81 ? -0.189 -1.381 1.804 1.00 72.69 81 GLU A N 1
ATOM 660 C CA . GLU A 1 81 ? 1.196 -1.051 2.156 1.00 72.69 81 GLU A CA 1
ATOM 661 C C . GLU A 1 81 ? 2.106 -2.280 2.072 1.00 72.69 81 GLU A C 1
ATOM 663 O O . GLU A 1 81 ? 3.181 -2.214 1.471 1.00 72.69 81 GLU A O 1
ATOM 668 N N . ARG A 1 82 ? 1.669 -3.423 2.613 1.00 80.44 82 ARG A N 1
ATOM 669 C CA . ARG A 1 82 ? 2.404 -4.691 2.546 1.00 80.44 82 ARG A CA 1
ATOM 670 C C . ARG A 1 82 ? 2.548 -5.176 1.112 1.00 80.44 82 ARG A C 1
ATOM 672 O O . ARG A 1 82 ? 3.602 -5.703 0.758 1.00 80.44 82 ARG A O 1
ATOM 679 N N . ASP A 1 83 ? 1.531 -5.012 0.279 1.00 76.19 83 ASP A N 1
ATOM 680 C CA . ASP A 1 83 ? 1.584 -5.417 -1.119 1.00 76.19 83 ASP A CA 1
ATOM 681 C C . ASP A 1 83 ? 2.450 -4.469 -1.947 1.00 76.19 83 ASP A C 1
ATOM 683 O O . ASP A 1 83 ? 3.194 -4.932 -2.807 1.00 76.19 83 ASP A O 1
ATOM 687 N N . LEU A 1 84 ? 2.435 -3.163 -1.667 1.00 71.12 84 LEU A N 1
ATOM 688 C CA . LEU A 1 84 ? 3.382 -2.202 -2.238 1.00 71.12 84 LEU A CA 1
ATOM 689 C C . LEU A 1 84 ? 4.820 -2.545 -1.836 1.00 71.12 84 LEU A C 1
ATOM 691 O O . LEU A 1 84 ? 5.700 -2.583 -2.694 1.00 71.12 84 LEU A O 1
ATOM 695 N N . TRP A 1 85 ? 5.056 -2.867 -0.562 1.00 70.88 85 TRP A N 1
ATOM 696 C CA . TRP A 1 85 ? 6.358 -3.320 -0.069 1.00 70.88 85 TRP A CA 1
ATOM 697 C C . TRP A 1 85 ? 6.790 -4.641 -0.693 1.00 70.88 85 TRP A C 1
ATOM 699 O O . TRP A 1 85 ? 7.934 -4.766 -1.113 1.00 70.88 85 TRP A O 1
ATOM 709 N N . THR A 1 86 ? 5.887 -5.610 -0.818 1.00 73.75 86 THR A N 1
ATOM 710 C CA . THR A 1 86 ? 6.176 -6.911 -1.436 1.00 73.75 86 THR A CA 1
ATOM 711 C C . THR A 1 86 ? 6.460 -6.754 -2.924 1.00 73.75 86 THR A C 1
ATOM 713 O O . THR A 1 86 ? 7.405 -7.356 -3.426 1.00 73.75 86 THR A O 1
ATOM 716 N N . ARG A 1 87 ? 5.690 -5.918 -3.632 1.00 70.62 87 ARG A N 1
ATOM 717 C CA . ARG A 1 87 ? 5.945 -5.564 -5.034 1.00 70.62 87 ARG A CA 1
ATOM 718 C C . ARG A 1 87 ? 7.311 -4.903 -5.178 1.00 70.62 87 ARG A C 1
ATOM 720 O O . ARG A 1 87 ? 8.111 -5.370 -5.978 1.00 70.62 87 ARG A O 1
ATOM 727 N N . ARG A 1 88 ? 7.630 -3.922 -4.329 1.00 66.25 88 ARG A N 1
ATOM 728 C CA . ARG A 1 88 ? 8.946 -3.269 -4.297 1.00 66.25 88 ARG A CA 1
ATOM 729 C C . ARG A 1 88 ? 10.080 -4.243 -3.966 1.00 66.25 88 ARG A C 1
ATOM 731 O O . ARG A 1 88 ? 11.153 -4.161 -4.545 1.00 66.25 88 ARG A O 1
ATOM 738 N N . GLN A 1 89 ? 9.873 -5.168 -3.036 1.00 75.31 89 GLN A N 1
ATOM 739 C CA . GLN A 1 89 ? 10.879 -6.155 -2.656 1.00 75.31 89 GLN A CA 1
ATOM 740 C C . GLN A 1 89 ? 11.094 -7.198 -3.758 1.00 75.31 89 GLN A C 1
ATOM 742 O O . GLN A 1 89 ? 12.226 -7.622 -3.975 1.00 75.31 89 GLN A O 1
ATOM 747 N N . ARG A 1 90 ? 10.033 -7.597 -4.471 1.00 75.38 90 ARG A N 1
ATOM 748 C CA . ARG A 1 90 ? 10.135 -8.448 -5.663 1.00 75.38 90 ARG A CA 1
ATOM 749 C C . ARG A 1 90 ? 10.885 -7.735 -6.777 1.00 75.38 90 ARG A C 1
ATOM 751 O O . ARG A 1 90 ? 11.857 -8.293 -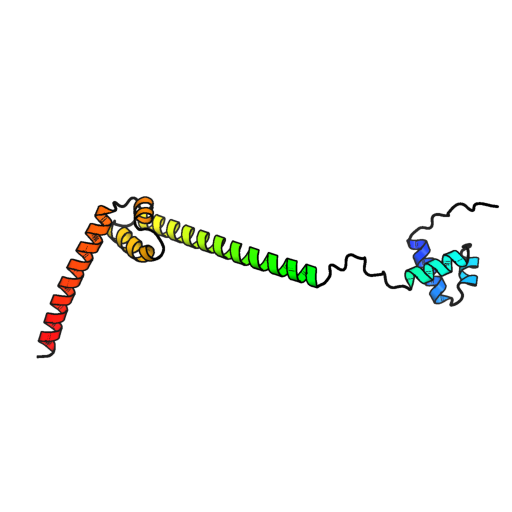7.260 1.00 75.38 90 ARG A O 1
ATOM 758 N N . THR A 1 91 ? 10.536 -6.487 -7.096 1.00 68.81 91 THR A N 1
ATOM 759 C CA . THR A 1 91 ? 11.273 -5.719 -8.112 1.00 68.81 91 THR A CA 1
ATOM 760 C C . THR A 1 91 ? 12.732 -5.504 -7.718 1.00 68.81 91 THR A C 1
ATOM 762 O O . THR A 1 91 ? 13.598 -5.574 -8.581 1.00 68.81 91 THR A O 1
ATOM 765 N N . LEU A 1 92 ? 13.036 -5.319 -6.428 1.00 65.31 92 LEU A N 1
ATOM 766 C CA . LEU A 1 92 ? 14.410 -5.267 -5.909 1.00 65.31 92 LEU A CA 1
ATOM 767 C C . LEU A 1 92 ? 15.159 -6.596 -6.053 1.00 65.31 92 LEU A C 1
ATOM 769 O O . LEU A 1 92 ? 16.314 -6.587 -6.469 1.00 65.31 92 LEU A O 1
ATOM 773 N N . ARG A 1 93 ? 14.521 -7.728 -5.744 1.00 71.88 93 ARG A N 1
ATOM 774 C CA . ARG A 1 93 ? 15.118 -9.063 -5.901 1.00 71.88 93 ARG A CA 1
ATOM 775 C C . ARG A 1 93 ? 15.344 -9.405 -7.373 1.00 71.88 93 ARG A C 1
ATOM 777 O O . ARG A 1 93 ? 16.439 -9.815 -7.733 1.00 71.88 93 ARG A O 1
ATOM 784 N N . ASP A 1 94 ? 14.354 -9.155 -8.223 1.00 67.81 94 ASP A N 1
ATOM 785 C CA . ASP A 1 94 ? 14.446 -9.383 -9.666 1.00 67.81 94 ASP A CA 1
ATOM 786 C C . ASP A 1 94 ? 15.508 -8.479 -10.299 1.00 67.81 94 ASP A C 1
ATOM 788 O O . ASP A 1 94 ? 16.259 -8.909 -11.174 1.00 67.81 94 ASP A O 1
ATOM 792 N N . ALA A 1 95 ? 15.608 -7.231 -9.835 1.00 64.56 95 ALA A N 1
ATOM 793 C CA . ALA A 1 95 ? 16.679 -6.325 -10.219 1.00 64.56 95 ALA A CA 1
ATOM 794 C C . ALA A 1 95 ? 18.048 -6.845 -9.768 1.00 64.56 95 ALA A C 1
ATOM 796 O O . ALA A 1 95 ? 18.992 -6.774 -10.546 1.00 64.56 95 ALA A O 1
ATOM 797 N N . GLN A 1 96 ? 18.165 -7.400 -8.559 1.00 66.06 96 GLN A N 1
ATOM 798 C CA . GLN A 1 96 ? 19.407 -7.977 -8.040 1.00 66.06 96 GLN A CA 1
ATOM 799 C C . GLN A 1 96 ? 19.849 -9.219 -8.829 1.00 66.06 96 GLN A C 1
ATOM 801 O O . GLN A 1 96 ? 21.011 -9.308 -9.221 1.00 66.06 96 GLN A O 1
ATOM 806 N N . ASP A 1 97 ? 18.925 -10.120 -9.161 1.00 67.38 97 ASP A N 1
ATOM 807 C CA . ASP A 1 97 ? 19.208 -11.296 -9.996 1.00 67.38 97 ASP A CA 1
ATOM 808 C C . ASP A 1 97 ? 19.576 -10.902 -11.444 1.00 67.38 97 ASP A C 1
ATOM 810 O O . ASP A 1 97 ? 20.321 -11.605 -12.136 1.00 67.38 97 ASP A O 1
ATOM 814 N N . ARG A 1 98 ? 19.083 -9.749 -11.919 1.00 63.31 98 ARG A N 1
ATOM 815 C CA . ARG A 1 98 ? 19.368 -9.195 -13.258 1.00 63.31 98 ARG A CA 1
ATOM 816 C C . ARG A 1 98 ? 20.543 -8.216 -13.293 1.00 63.31 98 ARG A C 1
ATOM 818 O O . ARG A 1 98 ? 21.087 -7.968 -14.369 1.00 63.31 98 ARG A O 1
ATOM 825 N N . LEU A 1 99 ? 20.995 -7.705 -12.151 1.00 55.78 99 LEU A N 1
ATOM 826 C CA . LEU A 1 99 ? 22.237 -6.935 -12.013 1.00 55.78 99 LEU A CA 1
ATOM 827 C C . LEU A 1 99 ? 23.450 -7.783 -12.433 1.00 55.78 99 LEU A C 1
ATOM 829 O O . LEU A 1 99 ? 24.402 -7.251 -12.995 1.00 55.78 99 LEU A O 1
ATOM 833 N N . CYS A 1 100 ? 23.363 -9.109 -12.282 1.00 57.56 100 CYS A N 1
ATOM 834 C CA . CYS A 1 100 ? 24.341 -10.068 -12.805 1.00 57.56 100 CYS A CA 1
ATOM 835 C C . CYS A 1 100 ? 24.176 -10.403 -14.303 1.00 57.56 100 CYS A C 1
ATOM 837 O O . CYS A 1 100 ? 24.981 -11.155 -14.853 1.00 57.56 100 CYS A O 1
ATOM 839 N N . GLN A 1 101 ? 23.153 -9.879 -14.984 1.00 61.62 101 GLN A N 1
ATOM 840 C CA . GLN A 1 101 ? 22.863 -10.168 -16.392 1.00 61.62 101 GLN A CA 1
ATOM 841 C C . GLN A 1 101 ? 23.347 -9.035 -17.311 1.00 61.62 101 GLN A C 1
ATOM 843 O O . GLN A 1 101 ? 23.546 -7.898 -16.888 1.00 61.62 101 GLN A O 1
ATOM 848 N N . ARG A 1 102 ? 23.548 -9.341 -18.603 1.00 63.00 102 ARG A N 1
ATOM 849 C CA . ARG A 1 102 ? 23.988 -8.359 -19.615 1.00 63.00 102 ARG A CA 1
ATOM 850 C C . ARG A 1 102 ? 23.074 -7.121 -19.628 1.00 63.00 102 ARG A C 1
ATOM 852 O O . ARG A 1 102 ? 21.857 -7.243 -19.506 1.00 63.00 102 ARG A O 1
ATOM 859 N N . ASN A 1 103 ? 23.656 -5.952 -19.908 1.00 67.88 103 ASN A N 1
ATOM 860 C CA . ASN A 1 103 ? 22.992 -4.634 -19.937 1.00 67.88 103 ASN A CA 1
ATOM 861 C C . ASN A 1 103 ? 21.707 -4.592 -20.811 1.00 67.88 103 ASN A C 1
ATOM 863 O O . ASN A 1 103 ? 20.745 -3.886 -20.513 1.00 67.88 103 ASN A O 1
ATOM 867 N N . THR A 1 104 ? 21.616 -5.433 -21.847 1.00 70.94 104 THR A N 1
ATOM 868 C CA . THR A 1 104 ? 20.408 -5.588 -22.681 1.00 70.94 104 THR A CA 1
ATOM 869 C C . THR A 1 104 ? 19.200 -6.167 -21.941 1.00 70.94 104 THR A C 1
ATOM 871 O O . THR A 1 104 ? 18.068 -5.829 -22.264 1.00 70.94 104 THR A O 1
ATOM 874 N N . VAL A 1 105 ? 19.411 -7.051 -20.962 1.00 74.56 105 VAL A N 1
ATOM 875 C CA . VAL A 1 105 ? 18.311 -7.623 -20.168 1.00 74.56 105 VAL A CA 1
ATOM 876 C C . VAL A 1 105 ? 17.837 -6.625 -19.113 1.00 74.56 105 VAL A C 1
ATOM 878 O O . VAL A 1 105 ? 16.641 -6.520 -18.852 1.00 74.56 105 VAL A O 1
ATOM 881 N N . GLN A 1 106 ? 18.767 -5.844 -18.561 1.00 74.44 106 GLN A N 1
ATOM 882 C CA . GLN A 1 106 ? 18.467 -4.769 -17.616 1.00 74.44 106 GLN A CA 1
ATOM 883 C C . GLN A 1 106 ? 17.592 -3.693 -18.272 1.00 74.44 106 GLN A C 1
ATOM 885 O O . GLN A 1 106 ? 16.556 -3.322 -17.733 1.00 74.44 106 GLN A O 1
ATOM 890 N N . THR A 1 107 ? 17.955 -3.251 -19.478 1.00 78.38 107 THR A N 1
ATOM 891 C CA . THR A 1 107 ? 17.196 -2.238 -20.232 1.00 78.38 107 THR A CA 1
ATOM 892 C C . THR A 1 107 ? 15.815 -2.722 -20.692 1.00 78.38 107 THR A C 1
ATOM 894 O O . THR A 1 107 ? 14.866 -1.940 -20.651 1.00 78.38 107 THR A O 1
ATOM 897 N N . ALA A 1 108 ? 15.655 -4.008 -21.027 1.00 80.81 108 ALA A N 1
ATOM 898 C CA . ALA A 1 108 ? 14.349 -4.598 -21.336 1.00 80.81 108 ALA A CA 1
ATOM 899 C C . ALA A 1 108 ? 13.413 -4.678 -20.115 1.00 80.81 108 ALA A C 1
ATOM 901 O O . ALA A 1 108 ? 12.222 -4.407 -20.232 1.00 80.81 108 ALA A O 1
ATOM 902 N N . TRP A 1 109 ? 13.944 -4.999 -18.934 1.00 81.19 109 TRP A N 1
ATOM 903 C CA . TRP A 1 109 ? 13.153 -5.021 -17.701 1.00 81.19 109 TRP A CA 1
ATOM 904 C C . TRP A 1 109 ? 12.734 -3.614 -17.254 1.00 81.19 109 TRP A C 1
ATOM 906 O O . TRP A 1 109 ? 11.603 -3.416 -16.816 1.00 81.19 109 TRP A O 1
ATOM 916 N N . ILE A 1 110 ? 13.610 -2.614 -17.426 1.00 81.88 110 ILE A N 1
ATOM 917 C CA . ILE A 1 110 ? 13.261 -1.208 -17.164 1.00 81.88 110 ILE A CA 1
ATOM 918 C C . ILE A 1 110 ? 12.062 -0.786 -18.022 1.00 81.88 110 ILE A C 1
ATOM 920 O O . ILE A 1 110 ? 11.187 -0.089 -17.520 1.00 81.88 110 ILE A O 1
ATOM 924 N N . LEU A 1 111 ? 11.993 -1.232 -19.281 1.00 83.75 111 LEU A N 1
ATOM 925 C CA . LEU A 1 111 ? 10.858 -0.955 -20.163 1.00 83.75 111 LEU A CA 1
ATOM 926 C C . LEU A 1 111 ? 9.557 -1.565 -19.616 1.00 83.75 111 LEU A C 1
ATOM 928 O O . LEU A 1 111 ? 8.550 -0.865 -19.542 1.00 83.75 111 LEU A O 1
ATOM 932 N N . GLU A 1 112 ? 9.595 -2.826 -19.177 1.00 82.00 112 GLU A N 1
ATOM 933 C CA . GLU A 1 112 ? 8.439 -3.544 -18.615 1.00 82.00 112 GLU A CA 1
ATOM 934 C C . GLU A 1 112 ? 7.910 -2.886 -17.332 1.00 82.00 112 GLU A C 1
ATOM 936 O O . GLU A 1 112 ? 6.704 -2.792 -17.131 1.00 82.00 112 GLU A O 1
ATOM 941 N N . GLN A 1 113 ? 8.808 -2.373 -16.488 1.00 81.75 113 GLN A N 1
ATOM 942 C CA . GLN A 1 113 ? 8.460 -1.753 -15.205 1.00 81.75 113 GLN A CA 1
ATOM 943 C C . GLN A 1 113 ? 8.273 -0.228 -15.272 1.00 81.75 113 GLN A C 1
ATOM 945 O O . GLN A 1 113 ? 7.913 0.393 -14.271 1.00 81.75 113 GLN A O 1
ATOM 950 N N . SER A 1 114 ? 8.496 0.393 -16.435 1.00 80.88 114 SER A N 1
ATOM 951 C CA . SER A 1 114 ? 8.341 1.844 -16.628 1.00 80.88 114 SER A CA 1
ATOM 952 C C . SER A 1 114 ? 6.895 2.341 -16.523 1.00 80.88 114 SER A C 1
ATOM 954 O O . SER A 1 114 ? 6.675 3.544 -16.397 1.00 80.88 114 SER A O 1
ATOM 956 N N . VAL A 1 115 ? 5.920 1.426 -16.564 1.00 80.44 115 VAL A N 1
ATOM 957 C CA . VAL A 1 115 ? 4.490 1.730 -16.393 1.00 80.44 115 VAL A CA 1
ATOM 958 C C . VAL A 1 115 ? 4.191 2.132 -14.949 1.00 80.44 115 VAL A C 1
ATOM 960 O O . VAL A 1 115 ? 3.446 3.080 -14.713 1.00 80.44 115 VAL A O 1
ATOM 963 N N . ASP A 1 116 ? 4.818 1.448 -13.991 1.00 78.19 116 ASP A N 1
ATOM 964 C CA . ASP A 1 116 ? 4.546 1.620 -12.562 1.00 78.19 116 ASP A CA 1
ATOM 965 C C . ASP A 1 116 ? 5.587 2.503 -11.856 1.00 78.19 116 ASP A C 1
ATOM 967 O O . ASP A 1 116 ? 5.306 3.097 -10.812 1.00 78.19 116 ASP A O 1
ATOM 971 N N . TYR A 1 117 ? 6.800 2.610 -12.408 1.00 75.81 117 TYR A N 1
ATOM 972 C CA . TYR A 1 117 ? 7.921 3.293 -11.764 1.00 75.81 117 TYR A CA 1
ATOM 973 C C . TYR A 1 117 ? 8.646 4.252 -12.703 1.00 75.81 117 TYR A C 1
ATOM 975 O O . TYR A 1 117 ? 8.761 4.039 -13.908 1.00 75.81 117 TYR A O 1
ATOM 983 N N . SER A 1 118 ? 9.226 5.309 -12.127 1.00 84.56 118 SER A N 1
ATOM 984 C CA . SER A 1 118 ? 10.014 6.249 -12.917 1.00 84.56 118 SER A CA 1
ATOM 985 C C . SER A 1 118 ? 11.283 5.581 -13.455 1.00 84.56 118 SER A C 1
ATOM 987 O O . SER A 1 118 ? 12.074 4.988 -12.716 1.00 84.56 118 SER A O 1
ATOM 989 N N . VAL A 1 119 ? 11.523 5.744 -14.758 1.00 83.25 119 VAL A N 1
ATOM 990 C CA . VAL A 1 119 ? 12.718 5.224 -15.447 1.00 83.25 119 VAL A CA 1
ATOM 991 C C . VAL A 1 119 ? 14.007 5.691 -14.764 1.00 83.25 119 VAL A C 1
ATOM 993 O O . VAL A 1 119 ? 14.978 4.944 -14.686 1.00 83.25 119 VAL A O 1
ATOM 996 N N . ALA A 1 120 ? 14.019 6.910 -14.212 1.00 81.12 120 ALA A N 1
ATOM 997 C CA . ALA A 1 120 ? 15.161 7.444 -13.473 1.00 81.12 120 ALA A CA 1
ATOM 998 C C . ALA A 1 120 ? 15.479 6.638 -12.202 1.00 81.12 120 ALA A C 1
ATOM 1000 O O . ALA A 1 120 ? 16.651 6.374 -11.929 1.00 81.12 120 ALA A O 1
ATOM 1001 N N . LEU A 1 121 ? 14.452 6.225 -11.453 1.00 78.31 121 LEU A N 1
ATOM 1002 C CA . LEU A 1 121 ? 14.610 5.415 -10.248 1.00 78.31 121 LEU A CA 1
ATOM 1003 C C . LEU A 1 121 ? 15.094 4.004 -10.598 1.00 78.31 121 LEU A C 1
ATOM 1005 O O . LEU A 1 121 ? 16.028 3.511 -9.968 1.00 78.31 121 LEU A O 1
ATOM 1009 N N . LEU A 1 122 ? 14.538 3.401 -11.651 1.00 81.62 122 LEU A N 1
ATOM 1010 C CA . LEU A 1 122 ? 14.945 2.076 -12.130 1.00 81.62 122 LEU A CA 1
ATOM 1011 C C . LEU A 1 122 ? 16.392 2.063 -12.662 1.00 81.62 122 LEU A C 1
ATOM 1013 O O . LEU A 1 122 ? 17.158 1.157 -12.343 1.00 81.62 122 LEU A O 1
ATOM 1017 N N . CYS A 1 123 ? 16.796 3.095 -13.413 1.00 82.69 123 CYS A N 1
ATOM 1018 C CA . CYS A 1 123 ? 18.171 3.251 -13.906 1.00 82.69 123 CYS A CA 1
ATOM 1019 C C . CYS A 1 123 ? 19.180 3.422 -12.759 1.00 82.69 123 CYS A C 1
ATOM 1021 O O . CYS A 1 123 ? 20.233 2.789 -12.771 1.00 82.69 123 CYS A O 1
ATOM 1023 N N . SER A 1 124 ? 18.842 4.243 -11.757 1.00 81.38 124 SER A N 1
ATOM 1024 C CA . SER A 1 124 ? 19.669 4.436 -10.556 1.00 81.38 124 SER A CA 1
ATOM 1025 C C . SER A 1 124 ? 19.848 3.124 -9.782 1.00 81.38 124 SER A C 1
ATOM 1027 O O . SER A 1 124 ? 20.956 2.762 -9.402 1.00 81.38 124 SER A O 1
ATOM 1029 N N . MET A 1 125 ? 18.763 2.364 -9.625 1.00 78.81 125 MET A N 1
ATOM 1030 C CA . MET A 1 125 ? 18.740 1.100 -8.889 1.00 78.81 125 MET A CA 1
ATOM 1031 C C . MET A 1 125 ? 19.547 -0.017 -9.568 1.00 78.81 125 MET A C 1
ATOM 1033 O O . MET A 1 125 ? 20.211 -0.794 -8.888 1.00 78.81 125 MET A O 1
ATOM 1037 N N . LEU A 1 126 ? 19.521 -0.085 -10.900 1.00 76.69 126 LEU A N 1
ATOM 1038 C CA . LEU A 1 126 ? 20.262 -1.077 -11.689 1.00 76.69 126 LEU A CA 1
ATOM 1039 C C . LEU A 1 126 ? 21.679 -0.629 -12.078 1.00 76.69 126 LEU A C 1
ATOM 1041 O O . LEU A 1 126 ? 22.370 -1.358 -12.783 1.00 76.69 126 LEU A O 1
ATOM 1045 N N . SER A 1 127 ? 22.125 0.557 -11.647 1.00 76.62 127 SER A N 1
ATOM 1046 C CA . SER A 1 127 ? 23.403 1.158 -12.070 1.00 76.62 127 SER A CA 1
ATOM 1047 C C . SER A 1 127 ? 23.561 1.281 -13.597 1.00 76.62 127 SER A C 1
ATOM 1049 O O . SER A 1 127 ? 24.668 1.223 -14.131 1.00 76.62 127 SER A O 1
ATOM 1051 N N . VAL A 1 128 ? 22.451 1.467 -14.320 1.00 81.06 128 VAL A N 1
ATOM 1052 C CA . VAL A 1 128 ? 22.435 1.669 -15.777 1.00 81.06 128 VAL A CA 1
ATOM 1053 C C . VAL A 1 128 ? 22.314 3.160 -16.076 1.00 81.06 128 VAL A C 1
ATOM 1055 O O . VAL A 1 128 ? 21.500 3.868 -15.484 1.00 81.06 128 VAL A O 1
ATOM 1058 N N . SER A 1 129 ? 23.095 3.665 -17.034 1.00 85.19 129 SER A N 1
ATOM 1059 C CA . SER A 1 129 ? 22.933 5.052 -17.474 1.00 85.19 129 SER A CA 1
ATOM 1060 C C . SER A 1 129 ? 21.592 5.249 -18.185 1.00 85.19 129 SER A C 1
ATOM 1062 O O . SER A 1 129 ? 21.252 4.509 -19.109 1.00 85.19 129 SER A O 1
ATOM 1064 N N . ARG A 1 130 ? 20.887 6.335 -17.845 1.00 86.44 130 ARG A N 1
ATOM 1065 C CA . ARG A 1 130 ? 19.686 6.788 -18.570 1.00 86.44 130 ARG A CA 1
ATOM 1066 C C . ARG A 1 130 ? 19.945 6.923 -20.075 1.00 86.44 130 ARG A C 1
ATOM 1068 O O . ARG A 1 130 ? 19.086 6.567 -20.873 1.00 86.44 130 ARG A O 1
ATOM 1075 N N . SER A 1 131 ? 21.135 7.388 -20.468 1.00 86.75 131 SER A N 1
ATOM 1076 C CA . SER A 1 131 ? 21.506 7.504 -21.884 1.00 86.75 131 SER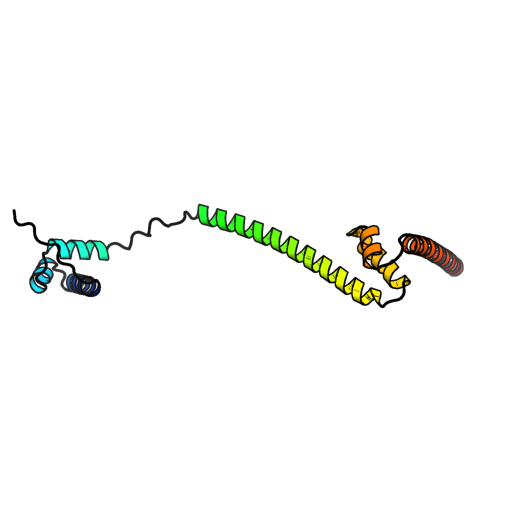 A CA 1
ATOM 1077 C C . SER A 1 131 ? 21.615 6.144 -22.575 1.00 86.75 131 SER A C 1
ATOM 1079 O O . SER A 1 131 ? 21.178 6.012 -23.712 1.00 86.75 131 SER A O 1
ATOM 1081 N N . ALA A 1 132 ? 22.130 5.121 -21.886 1.00 83.31 132 ALA A N 1
ATOM 1082 C CA . ALA A 1 132 ? 22.213 3.762 -22.416 1.00 83.31 132 ALA A CA 1
ATOM 1083 C C . ALA A 1 132 ? 20.819 3.142 -22.592 1.00 83.31 132 ALA A C 1
ATOM 1085 O O . ALA A 1 132 ? 20.568 2.506 -23.613 1.00 83.31 132 ALA A O 1
ATOM 1086 N N . TYR A 1 133 ? 19.902 3.388 -21.647 1.00 85.25 133 TYR A N 1
ATOM 1087 C CA . TYR A 1 133 ? 18.501 2.978 -21.763 1.00 85.25 133 TYR A CA 1
ATOM 1088 C C . TYR A 1 133 ? 17.834 3.591 -23.001 1.00 85.25 133 TYR A C 1
ATOM 1090 O O . TYR A 1 133 ? 17.388 2.852 -23.875 1.00 85.25 133 TYR A O 1
ATOM 1098 N N . TYR A 1 134 ? 17.836 4.922 -23.128 1.00 86.88 134 TYR A N 1
ATOM 1099 C CA . TYR A 1 134 ? 17.181 5.591 -24.258 1.00 86.88 134 TYR A CA 1
ATOM 1100 C C . TYR A 1 134 ? 17.857 5.299 -25.608 1.00 86.88 134 TYR A C 1
ATOM 1102 O O . TYR A 1 134 ? 17.184 5.194 -26.634 1.00 86.88 134 TYR A O 1
ATOM 1110 N N . ALA A 1 135 ? 19.180 5.118 -25.631 1.00 85.94 135 ALA A N 1
ATOM 1111 C CA . ALA A 1 135 ? 19.885 4.683 -26.835 1.00 85.94 135 ALA A CA 1
ATOM 1112 C C . ALA A 1 135 ? 19.484 3.255 -27.235 1.00 85.94 135 ALA A C 1
ATOM 1114 O O . ALA A 1 135 ? 19.276 2.975 -28.416 1.00 85.94 135 ALA A O 1
ATOM 1115 N N . TRP A 1 136 ? 19.341 2.350 -26.260 1.00 86.00 136 TRP A N 1
ATOM 1116 C CA . TRP A 1 136 ? 18.908 0.981 -26.509 1.00 86.00 136 TRP A CA 1
ATOM 1117 C C . TRP A 1 136 ? 17.459 0.913 -26.995 1.00 86.00 136 TRP A C 1
ATOM 1119 O O . TRP A 1 136 ? 17.213 0.201 -27.968 1.00 86.00 136 TRP A O 1
ATOM 1129 N N . THR A 1 137 ? 16.528 1.664 -26.393 1.00 83.44 137 THR A N 1
ATOM 1130 C CA . THR A 1 137 ? 15.118 1.683 -26.825 1.00 83.44 137 THR A CA 1
ATOM 1131 C C . THR A 1 137 ? 14.992 2.202 -28.255 1.00 83.44 137 THR A C 1
ATOM 1133 O O . THR A 1 137 ? 14.411 1.525 -29.100 1.00 83.44 137 THR A O 1
ATOM 1136 N N . THR A 1 138 ? 15.653 3.318 -28.571 1.00 82.81 138 THR A N 1
ATOM 1137 C CA . THR A 1 138 ? 15.662 3.902 -29.924 1.00 82.81 138 THR A CA 1
ATOM 1138 C C . THR A 1 138 ? 16.266 2.935 -30.951 1.00 82.81 138 THR A C 1
ATOM 1140 O O . THR A 1 138 ? 15.727 2.721 -32.039 1.00 82.81 138 THR A O 1
ATOM 1143 N N . ALA A 1 139 ? 17.379 2.279 -30.605 1.00 80.44 139 ALA A N 1
ATOM 1144 C CA . ALA A 1 139 ? 18.010 1.293 -31.478 1.00 80.44 139 ALA A CA 1
ATOM 1145 C C . ALA A 1 139 ? 17.180 0.002 -31.618 1.00 80.44 139 ALA A C 1
ATOM 1147 O O . ALA A 1 139 ? 17.231 -0.662 -32.656 1.00 80.44 139 ALA A O 1
ATOM 1148 N N . ALA A 1 140 ? 16.438 -0.396 -30.583 1.00 76.31 140 ALA A N 1
ATOM 1149 C CA . ALA A 1 140 ? 15.543 -1.548 -30.620 1.00 76.31 140 ALA A CA 1
ATOM 1150 C C . ALA A 1 140 ? 14.337 -1.290 -31.532 1.00 76.31 140 ALA A C 1
ATOM 1152 O O . ALA A 1 140 ? 14.021 -2.149 -32.355 1.00 76.31 140 ALA A O 1
ATOM 1153 N N . GLU A 1 141 ? 13.730 -0.105 -31.449 1.00 75.06 141 GLU A N 1
ATOM 1154 C CA . GLU A 1 141 ? 12.654 0.335 -32.345 1.00 75.06 141 GLU A CA 1
ATOM 1155 C C . GLU A 1 141 ? 13.117 0.374 -33.802 1.00 75.06 141 GLU A C 1
ATOM 1157 O O . GLU A 1 141 ? 12.456 -0.189 -34.672 1.00 75.06 141 GLU A O 1
ATOM 1162 N N . SER A 1 142 ? 14.303 0.931 -34.061 1.00 76.31 142 SER A N 1
ATOM 1163 C CA . SER A 1 142 ? 14.898 0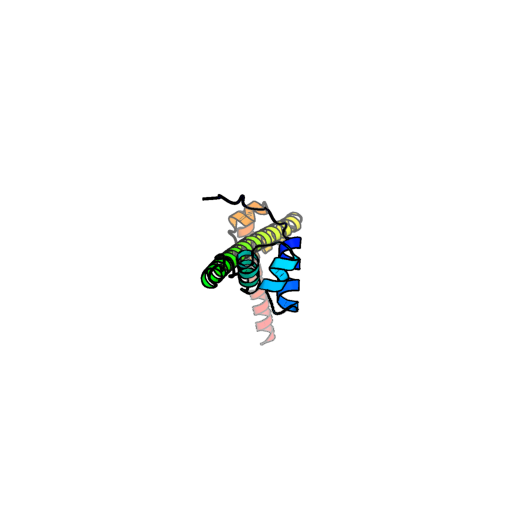.960 -35.401 1.00 76.31 142 SER A CA 1
ATOM 1164 C C . SER A 1 142 ? 15.131 -0.447 -35.974 1.00 76.31 142 SER A C 1
ATOM 1166 O O . SER A 1 142 ? 14.734 -0.738 -37.104 1.00 76.31 142 SER A O 1
ATOM 1168 N N . ARG A 1 143 ? 15.703 -1.370 -35.186 1.00 74.56 143 ARG A N 1
ATOM 1169 C CA . ARG A 1 143 ? 15.907 -2.769 -35.613 1.00 74.56 143 ARG A CA 1
ATOM 1170 C C . ARG A 1 143 ? 14.595 -3.516 -35.843 1.00 74.56 143 ARG A C 1
ATOM 1172 O O . ARG A 1 143 ? 14.518 -4.337 -36.754 1.00 74.56 143 ARG A O 1
ATOM 1179 N N . LYS A 1 144 ? 13.580 -3.269 -35.011 1.00 73.44 144 LYS A N 1
ATOM 1180 C CA . LYS A 1 144 ? 12.250 -3.869 -35.166 1.00 73.44 144 LYS A CA 1
ATOM 1181 C C . LYS A 1 144 ? 11.573 -3.358 -36.439 1.00 73.44 144 LYS A C 1
ATOM 1183 O O . LYS A 1 144 ? 11.125 -4.171 -37.237 1.00 73.44 144 LYS A O 1
ATOM 1188 N N . ALA A 1 145 ? 11.616 -2.049 -36.687 1.00 73.62 145 ALA A N 1
ATOM 1189 C CA . ALA A 1 145 ? 11.084 -1.434 -37.901 1.00 73.62 145 ALA A CA 1
ATOM 1190 C C . ALA A 1 145 ? 11.743 -1.981 -39.180 1.00 73.62 145 ALA A C 1
ATOM 1192 O O . ALA A 1 145 ? 11.061 -2.218 -40.176 1.00 73.62 145 ALA A O 1
ATOM 1193 N N . GLN A 1 146 ? 13.056 -2.231 -39.144 1.00 74.31 146 GLN A N 1
ATOM 1194 C CA . GLN A 1 146 ? 13.779 -2.824 -40.268 1.00 74.31 146 GLN A CA 1
ATOM 1195 C C . GLN A 1 146 ? 13.322 -4.263 -40.554 1.00 74.31 146 GLN A C 1
ATOM 1197 O O . GLN A 1 146 ? 13.017 -4.588 -41.701 1.00 74.31 146 GLN A O 1
ATOM 1202 N N . ARG A 1 147 ? 13.188 -5.104 -39.519 1.00 79.06 147 ARG A N 1
ATOM 1203 C CA . ARG A 1 147 ? 12.654 -6.467 -39.678 1.00 79.06 147 ARG A CA 1
ATOM 1204 C C . ARG A 1 147 ? 11.209 -6.473 -40.153 1.00 79.06 147 ARG A C 1
ATOM 1206 O O . ARG A 1 147 ? 10.866 -7.273 -41.010 1.00 79.06 147 ARG A O 1
ATOM 1213 N N . ASP A 1 148 ? 10.369 -5.577 -39.642 1.00 80.62 148 ASP A N 1
ATOM 1214 C CA . ASP A 1 148 ? 8.975 -5.471 -40.080 1.00 80.62 148 ASP A CA 1
ATOM 1215 C C . ASP A 1 148 ? 8.890 -5.074 -41.559 1.00 80.62 148 ASP A C 1
ATOM 1217 O O . ASP A 1 148 ? 8.030 -5.567 -42.287 1.00 80.62 148 ASP A O 1
ATOM 1221 N N . LYS A 1 149 ? 9.804 -4.217 -42.035 1.00 82.19 149 LYS A N 1
ATOM 1222 C CA . LYS A 1 149 ? 9.931 -3.880 -43.458 1.00 82.19 149 LYS A CA 1
ATOM 1223 C C . LYS A 1 149 ? 10.357 -5.096 -44.283 1.00 82.19 149 LYS A C 1
ATOM 1225 O O . LYS A 1 149 ? 9.732 -5.378 -45.303 1.00 82.19 149 LYS A O 1
ATOM 1230 N N . GLU A 1 150 ? 11.368 -5.838 -43.839 1.00 85.38 150 GLU A N 1
ATOM 1231 C CA . GLU A 1 150 ? 11.823 -7.074 -44.494 1.00 85.38 150 GLU A CA 1
ATOM 1232 C C . GLU A 1 150 ? 10.698 -8.117 -44.560 1.00 85.38 150 GLU A C 1
ATOM 1234 O O . GLU A 1 150 ? 10.379 -8.612 -45.638 1.00 85.38 150 GLU A O 1
ATOM 1239 N N . LEU A 1 151 ? 10.011 -8.365 -43.443 1.00 85.12 151 LEU A N 1
ATOM 1240 C CA . LEU A 1 151 ? 8.879 -9.287 -43.360 1.00 85.12 151 LEU A CA 1
ATOM 1241 C C . LEU A 1 151 ? 7.713 -8.846 -44.243 1.00 85.12 151 LEU A C 1
ATOM 1243 O O . LEU A 1 151 ? 7.155 -9.675 -44.953 1.00 85.12 151 LEU A O 1
ATOM 1247 N N . LYS A 1 152 ? 7.369 -7.552 -44.271 1.00 89.06 152 LYS A N 1
ATOM 1248 C CA . LYS A 1 152 ? 6.361 -7.022 -45.205 1.00 89.06 152 LYS A CA 1
ATOM 1249 C C . LYS A 1 152 ? 6.751 -7.267 -46.656 1.00 89.06 152 LYS A C 1
ATOM 1251 O O . LYS A 1 152 ? 5.879 -7.574 -47.462 1.00 89.06 152 LYS A O 1
ATOM 1256 N N . THR A 1 153 ? 8.036 -7.161 -46.983 1.00 88.19 153 THR A N 1
ATOM 1257 C CA . THR A 1 153 ? 8.537 -7.431 -48.337 1.00 88.19 153 THR A CA 1
ATOM 1258 C C . THR A 1 153 ? 8.378 -8.913 -48.683 1.00 88.19 153 THR A C 1
ATOM 1260 O O . THR A 1 153 ? 7.854 -9.230 -49.744 1.00 88.19 153 THR A O 1
ATOM 1263 N N . VAL A 1 154 ? 8.737 -9.814 -47.762 1.00 89.56 154 VAL A N 1
ATOM 1264 C CA . VAL A 1 154 ? 8.576 -11.271 -47.928 1.00 89.56 154 VAL A CA 1
ATOM 1265 C C . VAL A 1 154 ? 7.104 -11.671 -48.032 1.00 89.56 154 VAL A C 1
ATOM 1267 O O . VAL A 1 154 ? 6.747 -12.445 -48.911 1.00 89.56 154 VAL A O 1
ATOM 1270 N N . ILE A 1 155 ? 6.237 -11.119 -47.180 1.00 88.31 155 ILE A N 1
ATOM 1271 C CA . ILE A 1 155 ? 4.791 -11.373 -47.215 1.00 88.31 155 ILE A CA 1
ATOM 1272 C C . ILE A 1 155 ? 4.211 -10.877 -48.542 1.00 88.31 155 ILE A C 1
ATOM 1274 O O . ILE A 1 155 ? 3.522 -11.627 -49.217 1.00 88.31 155 ILE A O 1
ATOM 1278 N N . THR A 1 156 ? 4.533 -9.651 -48.963 1.00 84.94 156 THR A N 1
ATOM 1279 C CA . THR A 1 156 ? 4.040 -9.108 -50.241 1.00 84.94 156 THR A CA 1
ATOM 1280 C C . THR A 1 156 ? 4.520 -9.953 -51.422 1.00 84.94 156 THR A C 1
ATOM 1282 O O . THR A 1 156 ? 3.736 -10.229 -52.318 1.00 84.94 156 THR A O 1
ATOM 1285 N N . ALA A 1 157 ? 5.769 -10.425 -51.399 1.00 85.00 157 ALA A N 1
ATOM 1286 C CA . ALA A 1 157 ? 6.314 -11.307 -52.431 1.00 85.00 157 ALA A CA 1
ATOM 1287 C C . ALA A 1 157 ? 5.709 -12.724 -52.428 1.00 85.00 157 ALA A C 1
ATOM 1289 O O . ALA A 1 157 ? 5.769 -13.398 -53.447 1.00 85.00 157 ALA A O 1
ATOM 1290 N N . ALA A 1 158 ? 5.146 -13.185 -51.306 1.00 83.00 158 ALA A N 1
ATOM 1291 C CA . ALA A 1 158 ? 4.500 -14.495 -51.191 1.00 83.00 158 ALA A CA 1
ATOM 1292 C C . ALA A 1 158 ? 3.014 -14.492 -51.604 1.00 83.00 158 ALA A C 1
ATOM 1294 O O . ALA A 1 158 ? 2.438 -15.562 -51.784 1.00 83.00 158 ALA A O 1
ATOM 1295 N N . PHE A 1 159 ? 2.394 -13.313 -51.722 1.00 80.56 159 PHE A N 1
ATOM 1296 C CA . PHE A 1 159 ? 0.986 -13.128 -52.108 1.00 80.56 159 PHE A CA 1
ATOM 1297 C C . PHE A 1 159 ? 0.816 -12.457 -53.491 1.00 80.56 159 PHE A C 1
ATOM 1299 O O . PHE A 1 159 ? -0.282 -11.999 -53.812 1.00 80.56 159 PHE A O 1
ATOM 1306 N N . ILE A 1 160 ? 1.886 -12.408 -54.295 1.00 61.34 160 ILE A N 1
ATOM 1307 C CA . ILE A 1 160 ? 1.891 -12.084 -55.736 1.00 61.34 160 ILE A CA 1
ATOM 1308 C C . ILE A 1 160 ? 2.090 -13.388 -56.506 1.00 61.34 160 ILE A C 1
ATOM 1310 O O . ILE A 1 160 ? 1.380 -13.577 -57.517 1.00 61.34 160 ILE A O 1
#

Solvent-accessible surface area (backbone atoms only — not comparable to full-atom values): 9298 Å² total; per-residue (Å²): 135,86,83,76,76,84,80,86,77,57,71,70,58,52,53,53,52,38,52,52,27,66,74,63,78,38,51,62,60,49,15,59,77,71,73,44,59,44,74,58,51,54,49,46,41,53,58,70,68,42,73,78,71,76,60,97,72,70,66,49,70,66,57,52,51,52,49,52,52,51,51,52,52,51,50,50,52,52,48,51,52,48,49,52,50,48,50,52,50,48,54,50,49,56,44,57,68,35,59,80,44,62,70,71,60,46,44,53,51,46,61,72,47,43,84,85,40,60,60,69,59,52,23,63,73,61,75,43,57,65,66,57,41,55,52,47,53,55,52,48,53,53,54,49,52,50,50,53,50,52,50,51,50,52,52,54,66,73,76,109

Mean predicted aligned error: 18.61 Å

pLDDT: mean 75.63, std 10.88, range [32.94, 89.56]

Sequence (160 aa):
MTIQAKQKYTAEFKENAVKRANESSNVAKTARELGIKENTLTNWVYQYSRPPKPDKAVRTDEHLYDELKRLKKDVARLTEERDLWTRRQRTLRDAQDRLCQRNTVQTAWILEQSVDYSVALLCSMLSVSRSAYYAWTTAAESRKAQRDKELKTVITAAFI

Foldseek 3Di:
DDPDDDDDDDPVRLVVLLVVCVVVVDLCVSCVVVVHDSVVNVVSVVVVVDDPPPPPPPPPVVNVVVVVVVVVVVVVVVVVVVVVVVVVVVLLVVLVVCLPPDPLVLLVVLVVCVVPDPSVVSCVSSVHDPVNSVVSVVVVVVVVVVVVVVVVVVVVVVVD